Protein AF-A0A0C9WSJ4-F1 (afdb_monomer_lite)

Structure (mmCIF, N/CA/C/O backbone):
data_AF-A0A0C9WSJ4-F1
#
_entry.id   AF-A0A0C9WSJ4-F1
#
loop_
_atom_site.group_PDB
_atom_site.id
_atom_site.type_symbol
_atom_site.label_atom_id
_atom_site.label_alt_id
_atom_site.label_comp_id
_atom_site.label_asym_id
_atom_site.label_entity_id
_atom_site.label_seq_id
_atom_site.pdbx_PDB_ins_code
_atom_site.Cartn_x
_atom_site.Cartn_y
_atom_site.Cartn_z
_atom_site.occupancy
_atom_site.B_iso_or_equiv
_atom_site.auth_seq_id
_atom_site.auth_comp_id
_atom_site.auth_asym_id
_atom_site.auth_atom_id
_atom_site.pdbx_PDB_model_num
ATOM 1 N N . MET A 1 1 ? -13.269 -0.805 58.757 1.00 44.84 1 MET A N 1
ATOM 2 C CA . MET A 1 1 ? -13.485 -1.784 57.671 1.00 44.84 1 MET A CA 1
ATOM 3 C C . MET A 1 1 ? -14.364 -1.130 56.622 1.00 44.84 1 MET A C 1
ATOM 5 O O . MET A 1 1 ? -15.567 -1.050 56.809 1.00 44.84 1 MET A O 1
ATOM 9 N N . SER A 1 2 ? -13.766 -0.608 55.559 1.00 39.59 2 SER A N 1
ATOM 10 C CA . SER A 1 2 ? -14.494 -0.078 54.404 1.00 39.59 2 SER A CA 1
ATOM 11 C C . SER A 1 2 ? -13.685 -0.426 53.161 1.00 39.59 2 SER A C 1
ATOM 13 O O . SER A 1 2 ? -12.764 0.282 52.766 1.00 39.59 2 SER A O 1
ATOM 15 N N . PHE A 1 3 ? -13.995 -1.594 52.595 1.00 42.38 3 PHE A N 1
ATOM 16 C CA . PHE A 1 3 ? -13.542 -2.004 51.271 1.00 42.38 3 PHE A CA 1
ATOM 17 C C . PHE A 1 3 ? -14.185 -1.067 50.245 1.00 42.38 3 PHE A C 1
ATOM 19 O O . PHE A 1 3 ? -15.364 -1.191 49.915 1.00 42.38 3 PHE A O 1
ATOM 26 N N . GLY A 1 4 ? -13.411 -0.086 49.790 1.00 47.91 4 GLY A N 1
ATOM 27 C CA . GLY A 1 4 ? -13.807 0.845 48.746 1.00 47.91 4 GLY A CA 1
ATOM 28 C C . GLY A 1 4 ? -13.716 0.206 47.359 1.00 47.91 4 GLY A C 1
ATOM 29 O O . GLY A 1 4 ? -12.632 0.059 46.813 1.00 47.91 4 GLY A O 1
ATOM 30 N N . VAL A 1 5 ? -14.879 -0.171 46.827 1.00 53.78 5 VAL A N 1
ATOM 31 C CA . VAL A 1 5 ? -15.349 0.066 45.447 1.00 53.78 5 VAL A CA 1
ATOM 32 C C . VAL A 1 5 ? -14.404 -0.296 44.271 1.00 53.78 5 VAL A C 1
ATOM 34 O O . VAL A 1 5 ? -13.627 0.512 43.784 1.00 53.78 5 VAL A O 1
ATOM 37 N N . GLN A 1 6 ? -14.568 -1.528 43.772 1.00 57.53 6 GLN A N 1
ATOM 38 C CA . GLN A 1 6 ? -14.596 -1.976 42.357 1.00 57.53 6 GLN A CA 1
ATOM 39 C C . GLN A 1 6 ? -13.667 -1.300 41.304 1.00 57.53 6 GLN A C 1
ATOM 41 O O . GLN A 1 6 ? -13.960 -0.202 40.828 1.00 57.53 6 GLN A O 1
ATOM 46 N N . PRO A 1 7 ? -12.664 -2.021 40.747 1.00 53.72 7 PRO A N 1
ATOM 47 C CA . PRO A 1 7 ? -11.904 -1.588 39.572 1.00 53.72 7 PRO A CA 1
ATOM 48 C C . PRO A 1 7 ? -12.649 -1.962 38.273 1.00 53.72 7 PRO A C 1
ATOM 50 O O . PRO A 1 7 ? -12.272 -2.896 37.566 1.00 53.72 7 PRO A O 1
ATOM 53 N N . ALA A 1 8 ? -13.748 -1.270 37.957 1.00 56.16 8 ALA A N 1
ATOM 54 C CA . ALA A 1 8 ? -14.544 -1.552 36.750 1.00 56.16 8 ALA A CA 1
ATOM 55 C C . ALA A 1 8 ? -14.082 -0.776 35.497 1.00 56.16 8 ALA A C 1
ATOM 57 O O . ALA A 1 8 ? -14.310 -1.224 34.376 1.00 56.16 8 ALA A O 1
ATOM 58 N N . LEU A 1 9 ? -13.376 0.350 35.656 1.00 57.16 9 LEU A N 1
ATOM 59 C CA . LEU A 1 9 ? -12.967 1.214 34.534 1.00 57.16 9 LEU A CA 1
ATOM 60 C C . LEU A 1 9 ? -11.589 0.878 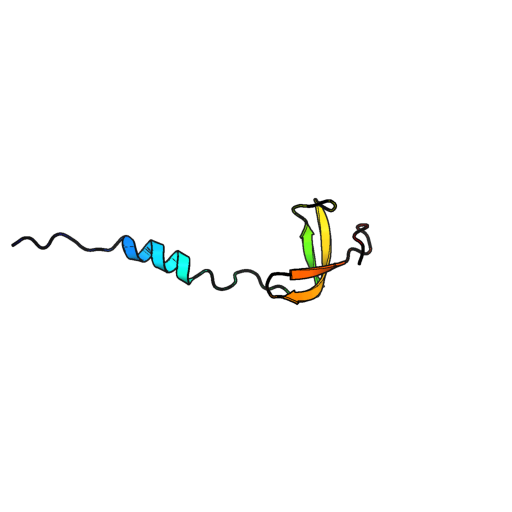33.935 1.00 57.16 9 LEU A C 1
ATOM 62 O O . LEU A 1 9 ? -11.308 1.257 32.801 1.00 57.16 9 LEU A O 1
ATOM 66 N N . ALA A 1 10 ? -10.756 0.096 34.629 1.00 55.00 10 ALA A N 1
ATOM 67 C CA . ALA A 1 10 ? -9.444 -0.322 34.117 1.00 55.00 10 ALA A CA 1
ATOM 68 C C . ALA A 1 10 ? -9.524 -1.451 33.064 1.00 55.00 10 ALA A C 1
ATOM 70 O O . ALA A 1 10 ? -8.575 -1.674 32.315 1.00 55.00 10 ALA A O 1
ATOM 71 N N . LYS A 1 11 ? -10.660 -2.158 32.967 1.00 51.34 11 LYS A N 1
ATOM 72 C CA . LYS A 1 11 ? -10.836 -3.272 32.015 1.00 51.34 11 LYS A CA 1
ATOM 73 C C . LYS A 1 11 ? -11.157 -2.809 30.589 1.00 51.34 11 LYS A C 1
ATOM 75 O O . LYS A 1 11 ? -10.721 -3.445 29.632 1.00 51.34 11 LYS A O 1
ATOM 80 N N . ALA A 1 12 ? -11.843 -1.675 30.431 1.00 55.81 12 ALA A N 1
ATOM 81 C CA . ALA A 1 12 ? -12.207 -1.146 29.114 1.00 55.81 12 ALA A CA 1
ATOM 82 C C . ALA A 1 12 ? -10.983 -0.687 28.294 1.00 55.81 12 ALA A C 1
ATOM 84 O O . ALA A 1 12 ? -10.956 -0.847 27.073 1.00 55.81 12 ALA A O 1
ATOM 85 N N . GLN A 1 13 ? -9.941 -0.169 28.955 1.00 55.56 13 GLN A N 1
ATOM 86 C CA . GLN A 1 13 ? -8.704 0.253 28.285 1.00 55.56 13 GLN A CA 1
ATOM 87 C C . GLN A 1 13 ? -7.870 -0.927 27.770 1.00 55.56 13 GLN A C 1
ATOM 89 O O . GLN A 1 13 ? -7.306 -0.840 26.679 1.00 55.56 13 GLN A O 1
ATOM 94 N N . TYR A 1 14 ? -7.835 -2.044 28.501 1.00 54.44 14 TYR A N 1
ATOM 95 C CA . TYR A 1 14 ? -7.041 -3.216 28.117 1.00 54.44 14 TYR A CA 1
ATOM 96 C C . TYR A 1 14 ? -7.672 -4.011 26.960 1.00 54.44 14 TYR A C 1
ATOM 98 O O . TYR A 1 14 ? -6.962 -4.494 26.078 1.00 54.44 14 TYR A O 1
ATOM 106 N N . MET A 1 15 ? -9.009 -4.077 26.891 1.00 43.31 15 MET A N 1
ATOM 107 C CA . MET A 1 15 ? -9.730 -4.746 25.792 1.00 43.31 15 MET A CA 1
ATOM 108 C C . MET A 1 15 ? -9.570 -4.032 24.443 1.00 43.31 15 MET A C 1
ATOM 110 O O . MET A 1 15 ? -9.535 -4.685 23.402 1.00 43.31 15 MET A O 1
ATOM 114 N N . ARG A 1 16 ? -9.403 -2.701 24.442 1.00 50.47 16 ARG A N 1
ATOM 115 C CA . ARG A 1 16 ? -9.151 -1.924 23.215 1.00 50.47 16 ARG A CA 1
ATOM 116 C C . ARG A 1 16 ? -7.739 -2.136 22.653 1.00 50.47 16 ARG A C 1
ATOM 118 O O . ARG A 1 16 ? -7.527 -1.947 21.461 1.00 50.47 16 ARG A O 1
ATOM 125 N N . TRP A 1 17 ? -6.793 -2.529 23.507 1.00 45.16 17 TRP A N 1
ATOM 126 C CA . TRP A 1 17 ? -5.411 -2.852 23.136 1.00 45.16 17 TRP A CA 1
ATOM 127 C C . TRP A 1 17 ? -5.262 -4.282 22.606 1.00 45.16 17 TRP A C 1
ATOM 129 O O . TRP A 1 17 ? -4.567 -4.499 21.619 1.00 45.16 17 TRP A O 1
ATOM 139 N N . TRP A 1 18 ? -5.958 -5.246 23.212 1.00 29.80 18 TRP A N 1
ATOM 140 C CA . TRP A 1 18 ? -5.913 -6.653 22.798 1.00 29.80 18 TRP A CA 1
ATOM 141 C C . TRP A 1 18 ? -6.681 -6.950 21.501 1.00 29.80 18 TRP A C 1
ATOM 143 O O . TRP A 1 18 ? -6.359 -7.905 20.803 1.00 29.80 18 TRP A O 1
ATOM 153 N N . CYS A 1 19 ? -7.660 -6.116 21.140 1.00 44.97 19 CYS A N 1
ATOM 154 C CA . CYS A 1 19 ? -8.478 -6.291 19.937 1.00 44.97 19 CYS A CA 1
ATOM 155 C C . CYS A 1 19 ? -7.959 -5.510 18.718 1.00 44.97 19 CYS A C 1
ATOM 157 O O . CYS A 1 19 ? -8.697 -5.291 17.766 1.00 44.97 19 CYS A O 1
ATOM 159 N N . LYS A 1 20 ? -6.684 -5.100 18.692 1.00 49.53 20 LYS A N 1
ATOM 160 C CA . LYS A 1 20 ? -6.065 -4.620 17.443 1.00 49.53 20 LYS A CA 1
ATOM 161 C C . LYS A 1 20 ? -5.435 -5.768 16.654 1.00 49.53 20 LYS A C 1
ATOM 163 O O . LYS A 1 20 ? -4.334 -5.664 16.122 1.00 49.53 20 LYS A O 1
ATOM 168 N N . LEU A 1 21 ? -6.146 -6.889 16.605 1.00 57.12 21 LEU A N 1
ATOM 169 C CA . LEU A 1 21 ? -5.829 -8.029 15.760 1.00 57.12 21 LEU A CA 1
ATOM 170 C C . LEU A 1 21 ? -6.310 -7.693 14.341 1.00 57.12 21 LEU A C 1
ATOM 172 O O . LEU A 1 21 ? -7.464 -7.901 14.001 1.00 57.12 21 LEU A O 1
ATOM 176 N N . GLN A 1 22 ? -5.407 -7.084 13.566 1.00 52.72 22 GLN A N 1
ATOM 177 C CA . GLN A 1 22 ? -5.410 -6.992 12.097 1.00 52.72 22 GLN A CA 1
ATOM 178 C C . GLN A 1 22 ? -6.773 -6.650 11.447 1.00 52.72 22 GLN A C 1
ATOM 180 O O . GLN A 1 22 ? -7.417 -7.487 10.828 1.00 52.72 22 GLN A O 1
ATOM 185 N N . GLU A 1 23 ? -7.201 -5.385 11.519 1.00 63.75 23 GLU A N 1
ATOM 186 C CA . GLU A 1 23 ? -8.498 -4.939 10.963 1.00 63.75 23 GLU A CA 1
ATOM 187 C C . GLU A 1 23 ? -8.561 -4.865 9.423 1.00 63.75 23 GLU A C 1
ATOM 189 O O . GLU A 1 23 ? -9.631 -4.629 8.861 1.00 63.75 23 GLU A O 1
ATOM 194 N N . ARG A 1 24 ? -7.435 -4.992 8.709 1.00 66.44 24 ARG A N 1
ATOM 195 C CA . ARG A 1 24 ? -7.396 -4.798 7.252 1.00 66.44 24 ARG A CA 1
ATOM 196 C C . ARG A 1 24 ? -6.740 -5.976 6.555 1.00 66.44 24 ARG A C 1
ATOM 198 O O . ARG A 1 24 ? -5.522 -6.088 6.543 1.00 66.44 24 ARG A O 1
ATOM 205 N N . PHE A 1 25 ? -7.573 -6.792 5.922 1.00 69.62 25 PHE A N 1
ATOM 206 C CA . PHE A 1 25 ? -7.130 -7.813 4.985 1.00 69.62 25 PHE A CA 1
ATOM 207 C C . PHE A 1 25 ? -6.555 -7.151 3.728 1.00 69.62 25 PHE A C 1
ATOM 209 O O . PHE A 1 25 ? -7.219 -6.333 3.076 1.00 69.62 25 PHE A O 1
ATOM 216 N N . VAL A 1 26 ? -5.299 -7.480 3.433 1.00 81.50 26 VAL A N 1
ATOM 217 C CA . VAL A 1 26 ? -4.604 -7.099 2.205 1.00 81.50 26 VAL A CA 1
ATOM 218 C C . VAL A 1 26 ? -4.707 -8.283 1.256 1.00 81.50 26 VAL A C 1
ATOM 220 O O . VAL A 1 26 ? -4.212 -9.362 1.559 1.00 81.50 26 VAL A O 1
ATOM 223 N N . GLU A 1 27 ? -5.379 -8.075 0.131 1.00 82.69 27 GLU A N 1
ATOM 224 C CA . GLU A 1 27 ? -5.592 -9.089 -0.898 1.00 82.69 27 GLU A CA 1
ATOM 225 C C . GLU A 1 27 ? -5.120 -8.539 -2.244 1.00 82.69 27 GLU A C 1
ATOM 227 O O . GLU A 1 27 ? -5.231 -7.335 -2.512 1.00 82.69 27 GLU A O 1
ATOM 232 N N . VAL A 1 28 ? -4.599 -9.428 -3.088 1.00 87.06 28 VAL A N 1
ATOM 233 C CA . VAL A 1 28 ? -4.200 -9.109 -4.463 1.00 87.06 28 VAL A CA 1
ATOM 234 C C . VAL A 1 28 ? -5.439 -8.730 -5.278 1.00 87.06 28 VAL A C 1
ATOM 236 O O . VAL A 1 28 ? -6.509 -9.310 -5.107 1.00 87.06 28 VAL A O 1
ATOM 239 N N . GLY A 1 29 ? -5.315 -7.733 -6.154 1.00 87.12 29 GLY A N 1
ATOM 240 C CA . GLY A 1 29 ? -6.421 -7.246 -6.983 1.00 87.12 29 GLY A CA 1
ATOM 241 C C . GLY A 1 29 ? -7.346 -6.248 -6.280 1.00 87.12 29 GLY A C 1
ATOM 242 O O . GLY A 1 29 ? -8.265 -5.713 -6.903 1.00 87.12 29 GLY A O 1
ATOM 243 N N . ARG A 1 30 ? -7.100 -5.933 -5.002 1.00 86.69 30 ARG A N 1
ATOM 244 C CA . ARG A 1 30 ? -7.828 -4.875 -4.300 1.00 86.69 30 ARG A CA 1
ATOM 245 C C . ARG A 1 30 ? -7.328 -3.501 -4.735 1.00 86.69 30 ARG A C 1
ATOM 247 O O . ARG A 1 30 ? -6.127 -3.242 -4.795 1.00 86.69 30 ARG A O 1
ATOM 254 N N . VAL A 1 31 ? -8.275 -2.603 -4.981 1.00 88.56 31 VAL A N 1
ATOM 255 C CA . VAL A 1 31 ? -7.998 -1.207 -5.315 1.00 88.56 31 VAL A CA 1
ATOM 256 C C . VAL A 1 31 ? -7.734 -0.410 -4.038 1.00 88.56 31 VAL A C 1
ATOM 258 O O . VAL A 1 31 ? -8.512 -0.462 -3.081 1.00 88.56 31 VAL A O 1
ATOM 261 N N . VAL A 1 32 ? -6.643 0.349 -4.031 1.00 88.44 32 VAL A N 1
ATOM 262 C CA . VAL A 1 32 ? -6.210 1.194 -2.919 1.00 88.44 32 VAL A CA 1
ATOM 263 C C . VAL A 1 32 ? -6.041 2.646 -3.352 1.00 88.44 32 VAL A C 1
ATOM 265 O O . VAL A 1 32 ? -5.639 2.945 -4.475 1.00 88.44 32 VAL A O 1
ATOM 268 N N . LEU A 1 33 ? -6.342 3.560 -2.428 1.00 90.38 33 LEU A N 1
ATOM 269 C CA . LEU A 1 33 ? -6.090 4.990 -2.586 1.00 90.38 33 LEU A CA 1
ATOM 270 C C . LEU A 1 33 ? -4.813 5.370 -1.838 1.00 90.38 33 LEU A C 1
ATOM 272 O O . LEU A 1 33 ? -4.719 5.181 -0.619 1.00 90.38 33 LEU A O 1
ATOM 2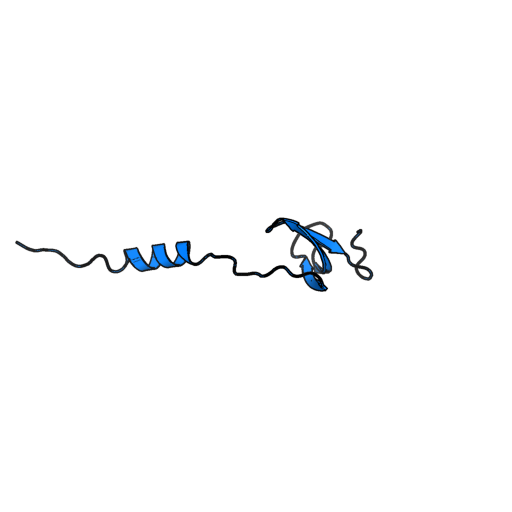76 N N . LEU A 1 34 ? -3.861 5.968 -2.550 1.00 88.06 34 LEU A N 1
ATOM 277 C CA . LEU A 1 34 ? -2.641 6.494 -1.953 1.00 88.06 34 LEU A CA 1
ATOM 278 C C . LEU A 1 34 ? -2.928 7.810 -1.230 1.00 88.06 34 LEU A C 1
ATOM 280 O O . LEU A 1 34 ? -3.265 8.823 -1.837 1.00 88.06 34 LEU A O 1
ATOM 284 N N . LYS A 1 35 ? -2.785 7.80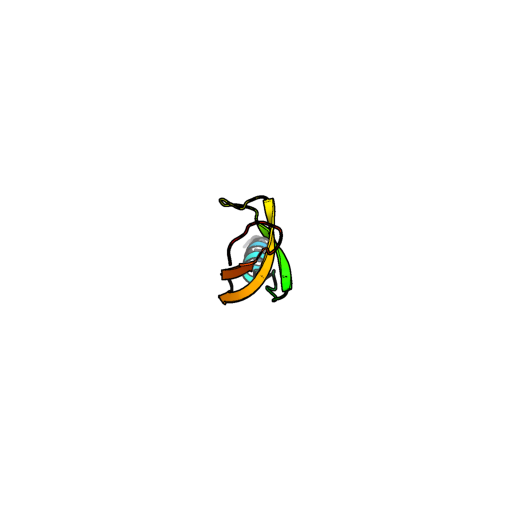0 0.098 1.00 88.69 35 LYS A N 1
ATOM 285 C CA . LYS A 1 35 ? -3.054 8.972 0.948 1.00 88.69 35 LYS A CA 1
ATOM 286 C C . LYS A 1 35 ? -1.866 9.926 1.087 1.00 88.69 35 LYS A C 1
ATOM 288 O O . LYS A 1 35 ? -2.048 11.034 1.572 1.00 88.69 35 LYS A O 1
ATOM 293 N N . SER A 1 36 ? -0.658 9.489 0.738 1.00 85.62 36 SER A N 1
ATOM 294 C CA . SER A 1 36 ? 0.580 10.238 0.974 1.00 85.62 36 SER A CA 1
ATOM 295 C C . SER A 1 36 ? 1.661 9.856 -0.041 1.00 85.62 36 SER A C 1
ATOM 297 O O . SER A 1 36 ? 1.578 8.794 -0.658 1.00 85.62 36 SER A O 1
ATOM 299 N N . GLY A 1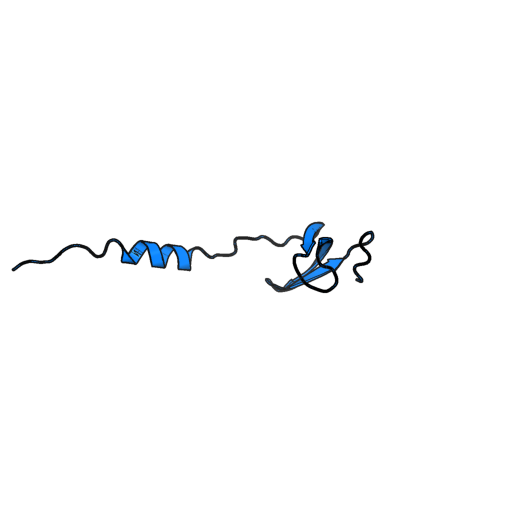 37 ? 2.672 10.714 -0.192 1.00 85.56 37 GLY A N 1
ATOM 300 C CA . GLY A 1 37 ? 3.800 10.546 -1.111 1.00 85.56 37 GLY A CA 1
ATOM 301 C C . GLY A 1 37 ? 3.642 11.301 -2.435 1.00 85.56 37 GLY A C 1
ATOM 302 O O . GLY A 1 37 ? 2.665 12.019 -2.655 1.00 85.56 37 GLY A O 1
ATOM 303 N N . ALA A 1 38 ? 4.617 11.121 -3.331 1.00 82.56 38 ALA A N 1
ATOM 304 C CA . ALA A 1 38 ? 4.657 11.770 -4.648 1.00 82.56 38 ALA A CA 1
ATOM 305 C C . ALA A 1 38 ? 3.455 11.408 -5.544 1.00 82.56 38 ALA A C 1
ATOM 307 O O . ALA A 1 38 ? 3.057 12.189 -6.401 1.00 82.56 38 ALA A O 1
ATOM 308 N N . PHE A 1 39 ? 2.841 10.249 -5.296 1.00 82.69 39 PHE A N 1
ATOM 309 C CA . PHE A 1 39 ? 1.669 9.735 -6.008 1.00 82.69 39 PHE A CA 1
ATOM 310 C C . PHE A 1 39 ? 0.387 9.826 -5.168 1.00 82.69 39 PHE A C 1
ATOM 312 O O . PHE A 1 39 ? -0.526 9.015 -5.315 1.00 82.69 39 PHE A O 1
ATOM 319 N N . SER A 1 40 ? 0.321 10.787 -4.243 1.00 82.69 40 SER A N 1
ATOM 320 C CA . SER A 1 40 ? -0.878 11.010 -3.430 1.00 82.69 40 SER A CA 1
ATOM 321 C C . SER A 1 40 ? -2.110 11.299 -4.300 1.00 82.69 40 SER A C 1
ATOM 323 O O . SER A 1 40 ? -2.007 11.831 -5.404 1.00 82.69 40 SER A O 1
ATOM 325 N N . CYS A 1 41 ? -3.283 10.890 -3.811 1.00 85.25 41 CYS A N 1
ATOM 326 C CA . CYS A 1 41 ? -4.578 10.985 -4.496 1.00 85.25 41 CYS A CA 1
ATOM 327 C C . CYS A 1 41 ? -4.724 10.126 -5.764 1.00 85.25 41 CYS A C 1
ATOM 329 O O . CYS A 1 41 ? -5.751 10.211 -6.435 1.00 85.25 41 CYS A O 1
ATOM 331 N N . LYS A 1 42 ? -3.749 9.266 -6.075 1.00 86.69 42 LYS A N 1
ATOM 332 C CA . LYS A 1 42 ? -3.861 8.292 -7.160 1.00 86.69 42 LYS A CA 1
ATOM 333 C C . LYS A 1 42 ? -4.405 6.958 -6.659 1.00 86.69 42 LYS A C 1
ATOM 335 O O . LYS A 1 42 ? -4.207 6.561 -5.505 1.00 86.69 42 LYS A O 1
ATOM 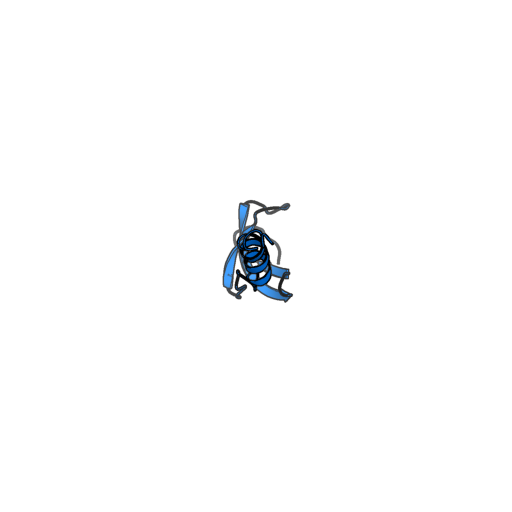340 N N . ILE A 1 43 ? -5.111 6.284 -7.556 1.00 88.81 43 ILE A N 1
ATOM 341 C CA . ILE A 1 43 ? -5.661 4.950 -7.346 1.00 88.81 43 ILE A CA 1
ATOM 342 C C . ILE A 1 43 ? -4.665 3.933 -7.907 1.00 88.81 43 ILE A C 1
ATOM 344 O O . ILE A 1 43 ? -4.125 4.136 -8.993 1.00 88.81 43 ILE A O 1
ATOM 348 N N . ALA A 1 44 ? -4.426 2.852 -7.173 1.00 89.62 44 ALA A N 1
ATOM 349 C CA . ALA A 1 44 ? -3.565 1.756 -7.601 1.00 89.62 44 ALA A CA 1
ATOM 350 C C . ALA A 1 44 ? -4.176 0.408 -7.207 1.00 89.62 44 ALA A C 1
ATOM 352 O O . ALA A 1 44 ? -5.057 0.336 -6.347 1.00 89.62 44 ALA A O 1
ATOM 353 N N . VAL A 1 45 ? -3.709 -0.658 -7.841 1.00 90.69 45 VAL A N 1
ATOM 354 C CA . VAL A 1 45 ? -4.094 -2.038 -7.545 1.00 90.69 45 VAL A CA 1
ATOM 355 C C . VAL A 1 45 ? -2.925 -2.731 -6.862 1.00 90.69 45 VAL A C 1
ATOM 357 O O . VAL A 1 45 ? -1.772 -2.524 -7.230 1.00 90.69 45 VAL A O 1
ATOM 360 N N . ILE A 1 46 ? -3.213 -3.551 -5.853 1.00 90.94 46 ILE A N 1
ATOM 361 C CA . ILE A 1 46 ? -2.197 -4.389 -5.212 1.00 90.94 46 ILE A CA 1
ATOM 362 C C . ILE A 1 46 ? -1.889 -5.579 -6.122 1.00 90.94 46 ILE A C 1
ATOM 364 O O . ILE A 1 46 ? -2.788 -6.374 -6.400 1.00 90.94 46 ILE A O 1
ATOM 368 N N . VAL A 1 47 ? -0.635 -5.709 -6.558 1.00 91.25 47 VAL A N 1
ATOM 369 C CA . VAL A 1 47 ? -0.184 -6.807 -7.431 1.00 91.25 47 VAL A CA 1
ATOM 370 C C . VAL A 1 47 ? 0.400 -7.950 -6.614 1.00 91.25 47 VAL A C 1
ATOM 372 O O . VAL A 1 47 ? 0.036 -9.104 -6.812 1.00 91.25 47 VAL A O 1
ATOM 375 N N . GLU A 1 48 ? 1.273 -7.626 -5.663 1.00 88.88 48 GLU A N 1
ATOM 376 C CA . GLU A 1 48 ? 1.971 -8.622 -4.855 1.00 88.88 48 GLU A CA 1
ATOM 377 C C . GLU A 1 48 ? 2.183 -8.110 -3.428 1.00 88.88 48 GLU A C 1
ATOM 379 O O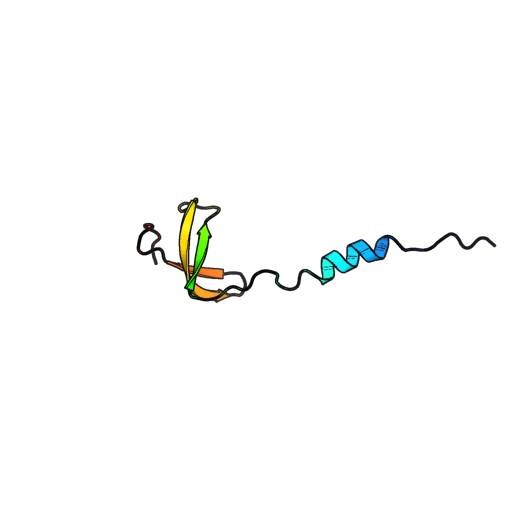 . GLU A 1 48 ? 2.343 -6.913 -3.182 1.00 88.88 48 GLU A O 1
ATOM 384 N N . MET A 1 49 ? 2.168 -9.024 -2.463 1.00 88.31 49 MET A N 1
ATOM 385 C CA . MET A 1 49 ? 2.414 -8.731 -1.057 1.00 88.31 49 MET A CA 1
ATOM 386 C C . MET A 1 49 ? 3.822 -9.191 -0.684 1.00 88.31 49 MET A C 1
ATOM 388 O O . MET A 1 49 ? 4.128 -10.372 -0.800 1.00 88.31 49 MET A O 1
ATOM 392 N N . ILE A 1 50 ? 4.652 -8.269 -0.192 1.00 89.31 50 ILE A N 1
ATOM 393 C CA . ILE A 1 50 ? 5.987 -8.602 0.325 1.00 89.31 50 ILE A CA 1
ATOM 394 C C . ILE A 1 50 ? 5.863 -9.001 1.798 1.00 89.31 50 ILE A C 1
ATOM 396 O O . ILE A 1 50 ? 6.304 -10.067 2.205 1.00 89.31 50 ILE A O 1
ATOM 400 N N . ASP A 1 51 ? 5.217 -8.142 2.592 1.00 85.62 51 ASP A N 1
ATOM 401 C CA . ASP A 1 51 ? 5.051 -8.299 4.035 1.00 85.62 51 ASP A CA 1
ATOM 402 C C . ASP A 1 51 ? 3.655 -7.845 4.475 1.00 85.62 51 ASP A C 1
ATOM 404 O O . ASP A 1 51 ? 2.966 -7.095 3.788 1.00 85.62 51 ASP A O 1
ATOM 408 N N . HIS A 1 52 ? 3.274 -8.184 5.706 1.00 80.75 52 HIS A N 1
ATOM 409 C CA . HIS A 1 52 ? 2.017 -7.757 6.344 1.00 80.75 52 HIS A CA 1
ATOM 410 C C . HIS A 1 52 ? 1.757 -6.242 6.293 1.00 80.75 52 HIS A C 1
ATOM 412 O O . HIS A 1 52 ? 0.608 -5.810 6.278 1.00 80.75 52 HIS A O 1
ATOM 418 N N . ASN A 1 53 ? 2.817 -5.433 6.222 1.00 83.06 53 ASN A N 1
ATOM 419 C CA . ASN A 1 53 ? 2.730 -3.974 6.161 1.00 83.06 53 ASN A CA 1
ATOM 420 C C . ASN A 1 53 ? 3.225 -3.378 4.832 1.00 83.06 53 ASN A C 1
ATOM 422 O O . ASN A 1 53 ? 3.284 -2.152 4.716 1.00 83.06 53 ASN A O 1
ATOM 426 N N . ARG A 1 54 ? 3.634 -4.200 3.855 1.00 84.69 54 ARG A N 1
ATOM 427 C CA . ARG A 1 54 ? 4.248 -3.740 2.601 1.00 84.69 54 ARG A CA 1
ATOM 428 C C . ARG A 1 54 ? 3.745 -4.555 1.417 1.00 84.69 54 ARG A C 1
ATOM 430 O O . ARG A 1 54 ? 3.829 -5.778 1.413 1.00 84.69 54 ARG A O 1
ATOM 437 N N . ALA A 1 55 ? 3.286 -3.860 0.388 1.00 89.44 55 ALA A N 1
ATOM 438 C CA . ALA A 1 55 ? 2.807 -4.469 -0.840 1.00 89.44 55 ALA A CA 1
ATOM 439 C C . ALA A 1 55 ? 3.297 -3.670 -2.049 1.00 89.44 55 ALA A C 1
ATOM 441 O O . ALA A 1 55 ? 3.486 -2.454 -1.954 1.00 89.44 55 ALA A O 1
ATOM 442 N N . ILE A 1 56 ? 3.492 -4.372 -3.159 1.00 89.69 56 ILE A N 1
ATOM 443 C CA . ILE A 1 56 ? 3.764 -3.799 -4.472 1.00 89.69 56 ILE A CA 1
ATOM 444 C C . ILE A 1 56 ? 2.426 -3.378 -5.072 1.00 89.69 56 ILE A C 1
ATOM 446 O O . ILE A 1 56 ? 1.440 -4.125 -5.058 1.00 89.69 56 ILE A O 1
ATOM 450 N N . ILE A 1 57 ? 2.397 -2.149 -5.567 1.00 90.12 57 ILE A N 1
ATOM 451 C CA . ILE A 1 57 ? 1.220 -1.513 -6.139 1.00 90.12 57 ILE A CA 1
ATOM 452 C C . ILE A 1 57 ? 1.523 -1.120 -7.576 1.00 90.12 57 ILE A C 1
ATOM 454 O O . ILE A 1 57 ? 2.611 -0.634 -7.857 1.00 90.12 57 ILE A O 1
ATOM 458 N N . ASP A 1 58 ? 0.546 -1.293 -8.455 1.00 89.12 58 ASP A N 1
ATOM 459 C CA . ASP A 1 58 ? 0.662 -0.913 -9.857 1.00 89.12 58 ASP A CA 1
ATOM 460 C C . ASP A 1 58 ? -0.578 -0.136 -10.302 1.00 89.12 58 ASP A C 1
ATOM 462 O O . ASP A 1 58 ? -1.704 -0.362 -9.840 1.00 89.12 58 ASP A O 1
ATOM 466 N N . GLY A 1 59 ? -0.353 0.830 -11.178 1.00 84.06 59 GLY A N 1
ATOM 467 C CA . GLY A 1 59 ? -1.348 1.751 -11.685 1.00 84.06 59 GLY A CA 1
ATOM 468 C C . GLY A 1 59 ? -1.206 1.910 -13.193 1.00 84.06 59 GLY A C 1
ATOM 469 O O . GLY A 1 59 ? -0.656 2.925 -13.623 1.00 84.06 59 GLY A O 1
ATOM 470 N N . PRO A 1 60 ? -1.763 0.995 -14.014 1.00 73.38 60 PRO A N 1
ATOM 471 C CA . PRO A 1 60 ? -1.587 1.023 -15.470 1.00 73.38 60 PRO A CA 1
ATOM 472 C C . PRO A 1 60 ? -2.165 2.282 -16.132 1.00 73.38 60 PRO A C 1
ATOM 474 O O . PRO A 1 60 ? -1.787 2.632 -17.244 1.00 73.38 60 PRO A O 1
ATOM 477 N N . THR A 1 61 ? -3.091 2.972 -15.460 1.00 76.38 61 THR A N 1
ATOM 478 C CA . THR A 1 61 ? -3.702 4.226 -15.936 1.00 76.38 61 THR A CA 1
ATOM 479 C C . THR A 1 61 ? -3.296 5.439 -15.094 1.00 76.38 61 THR A C 1
ATOM 481 O O . THR A 1 61 ? -3.631 6.562 -15.450 1.00 76.38 61 THR A O 1
ATOM 484 N N . THR A 1 62 ? -2.614 5.251 -13.959 1.00 74.88 62 THR A N 1
ATOM 485 C CA . THR A 1 62 ? -2.360 6.332 -12.990 1.00 74.88 62 THR A CA 1
ATOM 486 C C . THR A 1 62 ? -0.910 6.814 -12.960 1.00 74.88 62 THR A C 1
ATOM 488 O O . THR A 1 62 ? -0.556 7.582 -12.066 1.00 74.88 62 THR A O 1
ATOM 491 N N . ASP A 1 63 ? -0.075 6.453 -13.942 1.00 73.81 63 ASP A N 1
ATOM 492 C CA . ASP A 1 63 ? 1.359 6.803 -14.000 1.00 73.81 63 ASP A CA 1
ATOM 493 C C . ASP A 1 63 ? 2.090 6.474 -12.685 1.00 73.81 63 ASP A C 1
ATOM 495 O O . ASP A 1 63 ? 2.934 7.240 -12.209 1.00 73.81 63 ASP A O 1
ATOM 499 N N . VAL A 1 64 ? 1.686 5.383 -12.029 1.00 73.94 64 VAL A N 1
ATOM 500 C CA . VAL A 1 64 ? 2.411 4.822 -10.889 1.00 73.94 64 VAL A CA 1
ATOM 501 C C . VAL A 1 64 ? 3.330 3.753 -11.473 1.00 73.94 64 VAL A C 1
ATOM 503 O O . VAL A 1 64 ? 2.812 2.812 -12.070 1.00 73.94 64 VAL A O 1
ATOM 506 N N . PRO A 1 65 ? 4.662 3.913 -11.389 1.00 71.94 65 PRO A N 1
ATOM 507 C CA . PRO A 1 65 ? 5.581 2.920 -11.924 1.00 71.94 65 PRO A CA 1
ATOM 508 C C . PRO A 1 65 ? 5.477 1.611 -11.137 1.00 71.94 65 PRO A C 1
ATOM 510 O O . PRO A 1 65 ? 5.251 1.640 -9.924 1.00 71.94 65 PRO A O 1
ATOM 513 N N . HIS A 1 66 ? 5.657 0.508 -11.864 1.00 66.06 66 HIS A N 1
ATOM 514 C CA . HIS A 1 66 ? 5.730 -0.853 -11.339 1.00 66.06 66 HIS A CA 1
ATOM 515 C C . HIS A 1 66 ? 7.065 -1.106 -10.627 1.00 66.06 66 HIS A C 1
ATOM 517 O O . HIS A 1 66 ? 8.112 -0.702 -11.190 1.00 66.06 66 HIS A O 1
#

Sequence (66 aa):
MSFGVQPALAKAQYMRWWCKLQERFVEVGRVVLLKSGAFSCKIAVIVEMIDHNRAIIDGPTTDVPH

Radius of gyration: 21.19 Å; chains: 1; bounding box: 21×21×74 Å

Foldseek 3Di:
DDDDDDPPPVVVVVVVVVPPPPPDDDDFQDKDAACDDPLHRFIWTFHADPDPVDTDTHDPPRPDDD

Secondary structure (DSSP, 8-state):
--------SHHHHHHHHHT-S------TT-EEE--SSTTTT-EEEEEEEEETTEEEEEBTTTTB--

Organism: NCBI:txid1095629

InterPro domains:
  IPR008991 Translation protein SH3-like domain superfamily [SSF50104] (24-65)
  IPR014722 Large ribosomal subunit protein uL2, domain 2 [G3DSA:2.30.30.30] (24-66)
  IPR039660 Large ribosomal subunit protein eL14 [PTHR11127] (22-64)

pLDDT: mean 72.17, std 17.31, range [29.8, 91.25]